Protein AF-A0A843BN98-F1 (afdb_monomer_lite)

Secondary structure (DSSP, 8-state):
--SHHHHHHHHHHHHHHHHHHHHHHHHHHHHHHHHHHHHHHHTT-GGGGGHHHHHHHHHHHHHHHHS-S-HHHHHHHHHHHHHHHHHHHHHHT--HHHHHHHHHHHHHHHHHHHHHHHHT---HHHHHHHHHHHHT--

Sequence (138 aa):
MNNENTSEKKSKAQVKLKQIGKSLGIGIIEGGITAGIGYLLLRLHVYTMFSILLIWLIFGWFSSYIINNNALEILTVMISGNVTAGLIYFFVGIEIWFLSLIIGLSILFWMISFTTKILLYPTKKTQDEVKELENNGN

Structure (mmCIF, N/CA/C/O backbone):
data_AF-A0A843BN98-F1
#
_entry.id   AF-A0A843BN98-F1
#
loop_
_atom_site.group_PDB
_atom_site.id
_atom_site.type_symbol
_atom_site.label_atom_id
_atom_site.label_alt_id
_atom_site.label_comp_id
_atom_site.label_asym_id
_atom_site.label_entity_id
_atom_site.label_seq_id
_atom_site.pdbx_PDB_ins_code
_atom_site.Cartn_x
_atom_site.Cartn_y
_atom_site.Cartn_z
_atom_site.occupancy
_atom_site.B_iso_or_equiv
_atom_site.auth_seq_id
_atom_site.auth_comp_id
_atom_site.auth_asym_id
_atom_site.auth_atom_id
_atom_site.pdbx_PDB_model_num
ATOM 1 N N . MET A 1 1 ? -5.081 -10.864 46.551 1.00 40.03 1 MET A N 1
ATOM 2 C CA . MET A 1 1 ? -6.051 -10.845 45.433 1.00 40.03 1 MET A CA 1
ATOM 3 C C . MET A 1 1 ? -5.509 -9.928 44.343 1.00 40.03 1 MET A C 1
ATOM 5 O O . MET A 1 1 ? -5.508 -8.728 44.550 1.00 40.03 1 MET A O 1
ATOM 9 N N . ASN A 1 2 ? -4.933 -10.470 43.260 1.00 47.44 2 ASN A N 1
ATOM 10 C CA . ASN A 1 2 ? -4.438 -9.674 42.116 1.00 47.44 2 ASN A CA 1
ATOM 11 C C . ASN A 1 2 ? -4.412 -10.477 40.789 1.00 47.44 2 ASN A C 1
ATOM 13 O O . ASN A 1 2 ? -3.730 -10.094 39.845 1.00 47.44 2 ASN A O 1
ATOM 17 N N . ASN A 1 3 ? -5.109 -11.621 40.730 1.00 45.34 3 ASN A N 1
ATOM 18 C CA . ASN A 1 3 ? -5.024 -12.569 39.607 1.00 45.34 3 ASN A CA 1
ATOM 19 C C . ASN A 1 3 ? -6.134 -12.405 38.555 1.00 45.34 3 ASN A C 1
ATOM 21 O O . ASN A 1 3 ? -5.997 -12.938 37.457 1.00 45.34 3 ASN A O 1
ATOM 25 N N . GLU A 1 4 ? -7.200 -11.655 38.844 1.00 42.22 4 GLU A N 1
ATOM 26 C CA . GLU A 1 4 ? -8.314 -11.464 37.900 1.00 42.22 4 GLU A CA 1
ATOM 27 C C . GLU A 1 4 ? -7.985 -10.403 36.829 1.00 42.22 4 GLU A C 1
ATOM 29 O O . GLU A 1 4 ? -8.208 -10.635 35.641 1.00 42.22 4 GLU A O 1
ATOM 34 N N . ASN A 1 5 ? -7.285 -9.320 37.193 1.00 48.12 5 ASN A N 1
ATOM 35 C CA . ASN A 1 5 ? -6.879 -8.265 36.247 1.00 48.12 5 ASN A CA 1
ATOM 36 C C . ASN A 1 5 ? -5.819 -8.708 35.216 1.00 48.12 5 ASN A C 1
ATOM 38 O O . ASN A 1 5 ? -5.717 -8.141 34.123 1.00 48.12 5 ASN A O 1
ATOM 42 N N . THR A 1 6 ? -5.007 -9.718 35.532 1.00 48.38 6 THR A N 1
ATOM 43 C CA . THR A 1 6 ? -3.914 -10.200 34.667 1.00 48.38 6 THR A CA 1
ATOM 44 C C . THR A 1 6 ? -4.426 -11.107 33.545 1.00 48.38 6 THR A C 1
ATOM 46 O O . THR A 1 6 ? -3.842 -11.137 32.459 1.00 48.38 6 THR A O 1
ATOM 49 N N . SER A 1 7 ? -5.534 -11.817 33.792 1.00 52.19 7 SER A N 1
ATOM 50 C CA . SER A 1 7 ? -6.205 -12.703 32.831 1.00 52.19 7 SER A CA 1
ATOM 51 C C . SER A 1 7 ? -6.914 -11.907 31.728 1.00 52.19 7 SER A C 1
ATOM 53 O O . SER A 1 7 ? -6.707 -12.156 30.536 1.00 52.19 7 SER A O 1
ATOM 55 N N . GLU A 1 8 ? -7.656 -10.861 32.105 1.00 55.81 8 GLU A N 1
ATOM 56 C CA . GLU A 1 8 ? -8.355 -9.995 31.150 1.00 55.81 8 GLU A CA 1
ATOM 57 C C . GLU A 1 8 ? -7.397 -9.182 30.270 1.00 55.81 8 GLU A C 1
ATOM 59 O O . GLU A 1 8 ? -7.614 -9.056 29.061 1.00 55.81 8 GLU A O 1
ATOM 64 N N . LYS A 1 9 ? -6.294 -8.667 30.837 1.00 55.56 9 LYS A N 1
ATOM 65 C CA . LYS A 1 9 ? -5.267 -7.951 30.058 1.00 55.56 9 LYS A CA 1
ATOM 66 C C . LYS A 1 9 ? -4.589 -8.854 29.024 1.00 55.56 9 LYS A C 1
ATOM 68 O O . LYS A 1 9 ? -4.367 -8.410 27.897 1.00 55.56 9 LYS A O 1
ATOM 73 N N . LYS A 1 10 ? -4.290 -10.114 29.372 1.00 54.78 10 LYS A N 1
ATOM 74 C CA . LYS A 1 10 ? -3.732 -11.103 28.430 1.00 54.78 10 LYS A CA 1
ATOM 75 C C . LYS A 1 10 ? -4.708 -11.425 27.298 1.00 54.78 10 LYS A C 1
ATOM 77 O O . LYS A 1 10 ? -4.292 -11.453 26.142 1.00 54.78 10 LYS A O 1
ATOM 82 N N . SER A 1 11 ? -5.992 -11.592 27.617 1.00 66.81 11 SER A N 1
ATOM 83 C CA . SER A 1 11 ? -7.055 -11.826 26.632 1.00 66.81 11 SER A CA 1
ATOM 84 C C . SER A 1 11 ? -7.203 -10.648 25.653 1.00 66.81 11 SER A C 1
ATOM 86 O O . SER A 1 11 ? -7.117 -10.830 24.437 1.00 66.81 11 SER A O 1
ATOM 88 N N . LYS A 1 12 ? -7.283 -9.406 26.157 1.00 65.12 12 LYS A N 1
ATOM 89 C CA . LYS A 1 12 ? -7.365 -8.194 25.315 1.00 65.12 12 LYS A CA 1
ATOM 90 C C . LYS A 1 12 ? -6.120 -7.993 24.437 1.00 65.12 12 LYS A C 1
ATOM 92 O O . LYS A 1 12 ? -6.246 -7.578 23.285 1.00 65.12 12 LYS A O 1
ATOM 97 N N . ALA A 1 13 ? -4.924 -8.306 24.942 1.00 72.12 13 ALA A N 1
ATOM 98 C CA . ALA A 1 13 ? -3.682 -8.219 24.168 1.00 72.12 13 ALA A CA 1
ATOM 99 C C . ALA A 1 13 ? -3.636 -9.236 23.014 1.00 72.12 13 ALA A C 1
ATOM 101 O O . ALA A 1 13 ? -3.251 -8.879 21.902 1.00 72.12 13 ALA A O 1
ATOM 102 N N . GLN A 1 14 ? -4.079 -10.476 23.246 1.00 74.44 14 GLN A N 1
ATOM 103 C CA . GLN A 1 14 ? -4.159 -11.506 22.205 1.00 74.44 14 GLN A CA 1
ATOM 104 C C . GLN A 1 14 ? -5.168 -11.146 21.106 1.00 74.44 14 GLN A C 1
ATOM 106 O O . GLN A 1 14 ? -4.888 -11.358 19.926 1.00 74.44 14 GLN A O 1
ATOM 111 N N . VAL A 1 15 ? -6.307 -10.545 21.468 1.00 75.75 15 VAL A N 1
ATOM 112 C CA . VAL A 1 15 ? -7.302 -10.059 20.496 1.00 75.75 15 VAL A CA 1
ATOM 113 C C . VAL A 1 15 ? -6.723 -8.943 19.621 1.00 75.75 15 VAL A C 1
ATOM 115 O O . VAL A 1 15 ? -6.838 -9.019 18.397 1.00 75.75 15 VAL A O 1
ATOM 118 N N . LYS A 1 16 ? -6.024 -7.962 20.212 1.00 75.31 16 LYS A N 1
ATOM 119 C CA . LYS A 1 16 ? -5.351 -6.886 19.459 1.00 75.31 16 LYS A CA 1
ATOM 120 C C . LYS A 1 16 ? -4.245 -7.414 18.541 1.00 75.31 16 LYS A C 1
ATOM 122 O O . LYS A 1 16 ? -4.150 -6.993 17.395 1.00 75.31 16 LYS A O 1
ATOM 127 N N . LEU A 1 17 ? -3.442 -8.373 19.004 1.00 79.75 17 LEU A N 1
ATOM 128 C CA . LEU A 1 17 ? -2.416 -9.029 18.182 1.00 79.75 17 LEU A CA 1
ATOM 129 C C . LEU A 1 17 ? -3.023 -9.774 16.990 1.00 79.75 17 LEU A C 1
ATOM 131 O O . LEU A 1 17 ? -2.516 -9.670 15.875 1.00 79.75 17 LEU A O 1
ATOM 135 N N . LYS A 1 18 ? -4.136 -10.483 17.201 1.00 79.94 18 LYS A N 1
ATOM 136 C CA . LYS A 1 18 ? -4.864 -11.169 16.127 1.00 79.94 18 LYS A CA 1
ATOM 137 C C . LYS A 1 18 ? -5.440 -10.181 15.106 1.00 79.94 18 LYS A C 1
ATOM 139 O O . LYS A 1 18 ? -5.401 -10.462 13.911 1.00 79.94 18 LYS A O 1
ATOM 144 N N . GLN A 1 19 ? -5.944 -9.033 15.563 1.00 78.62 19 GLN A N 1
ATOM 145 C CA . GLN A 1 19 ? -6.411 -7.945 14.696 1.00 78.62 19 GLN A CA 1
ATOM 146 C C . GLN A 1 19 ? -5.270 -7.367 13.855 1.00 78.62 19 GLN A C 1
ATOM 148 O O . GLN A 1 19 ? -5.376 -7.352 12.633 1.00 78.62 19 GLN A O 1
ATOM 153 N N . ILE A 1 20 ? -4.147 -7.001 14.483 1.00 81.31 20 ILE A N 1
ATOM 154 C CA . ILE A 1 20 ? -2.957 -6.491 13.783 1.00 81.31 20 ILE A CA 1
ATOM 155 C C . ILE A 1 20 ? -2.450 -7.512 12.763 1.00 81.31 20 ILE A C 1
ATOM 157 O O . ILE A 1 20 ? -2.186 -7.145 11.624 1.00 81.31 20 ILE A O 1
ATOM 161 N N . GLY A 1 21 ? -2.361 -8.793 13.134 1.00 83.19 21 GLY A N 1
ATOM 162 C CA . GLY A 1 21 ? -1.929 -9.854 12.224 1.00 83.19 21 GLY A CA 1
ATOM 163 C C . GLY A 1 21 ? -2.848 -10.008 11.008 1.00 83.19 21 GLY A C 1
ATOM 164 O O . GLY A 1 21 ? -2.365 -10.165 9.888 1.00 83.19 21 GLY A O 1
ATOM 165 N N . LYS A 1 22 ? -4.169 -9.898 11.201 1.00 84.19 22 LYS A N 1
ATOM 166 C CA . LYS A 1 22 ? -5.138 -9.909 10.096 1.00 84.19 22 LYS A CA 1
ATOM 167 C C . LYS A 1 22 ? -4.941 -8.701 9.175 1.00 84.19 22 LYS A C 1
ATOM 169 O O . LYS A 1 22 ? -4.872 -8.879 7.963 1.00 84.19 22 LYS A O 1
ATOM 174 N N . SER A 1 23 ? -4.828 -7.499 9.737 1.00 83.69 23 SER A N 1
ATOM 175 C CA . SER A 1 23 ? -4.617 -6.263 8.975 1.00 83.69 23 SER A CA 1
ATOM 176 C C . SER A 1 23 ? -3.294 -6.293 8.210 1.00 83.69 23 SER A C 1
ATOM 178 O O . SER A 1 23 ? -3.261 -6.000 7.019 1.00 83.69 23 SER A O 1
ATOM 180 N N . LEU A 1 24 ? -2.219 -6.749 8.850 1.00 87.25 24 LEU A N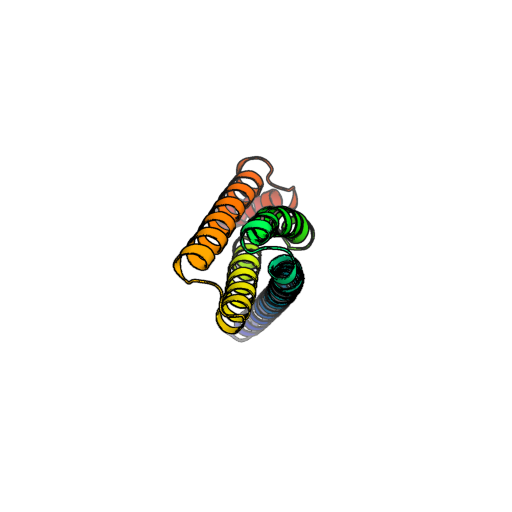 1
ATOM 181 C CA . LEU A 1 24 ? -0.923 -6.945 8.208 1.00 87.25 24 LEU A CA 1
ATOM 182 C C . LEU A 1 24 ? -1.029 -7.897 7.009 1.00 87.25 24 LEU A C 1
ATOM 184 O O . LEU A 1 24 ? -0.517 -7.592 5.938 1.00 87.25 24 LEU A O 1
ATOM 188 N N . GLY A 1 25 ? -1.732 -9.022 7.168 1.00 86.00 25 GLY A N 1
ATOM 189 C CA . GLY A 1 25 ? -1.966 -9.969 6.078 1.00 86.00 25 GLY A CA 1
ATOM 190 C C . GLY A 1 25 ? -2.728 -9.351 4.903 1.00 86.00 25 GLY A C 1
ATOM 191 O O . GLY A 1 25 ? -2.344 -9.560 3.755 1.00 86.00 25 GLY A O 1
ATOM 192 N N . ILE A 1 26 ? -3.762 -8.548 5.180 1.00 85.69 26 ILE A N 1
ATOM 193 C CA . ILE A 1 26 ? -4.509 -7.815 4.145 1.00 85.69 26 ILE A CA 1
ATOM 194 C C . ILE A 1 26 ? -3.574 -6.869 3.388 1.00 85.69 26 ILE A C 1
ATOM 196 O O . ILE A 1 26 ? -3.544 -6.915 2.162 1.00 85.69 26 ILE A O 1
ATOM 200 N N . GLY A 1 27 ? -2.775 -6.073 4.103 1.00 85.31 27 GLY A N 1
ATOM 201 C CA . GLY A 1 27 ? -1.859 -5.125 3.472 1.00 85.31 27 GLY A CA 1
ATOM 202 C C . GLY A 1 27 ? -0.777 -5.811 2.641 1.00 85.31 27 GLY A C 1
ATOM 203 O O . GLY A 1 27 ? -0.518 -5.385 1.523 1.00 85.31 27 GLY A O 1
ATOM 204 N N . ILE A 1 28 ? -0.204 -6.924 3.109 1.00 88.75 28 ILE A N 1
ATOM 205 C CA . ILE A 1 28 ? 0.763 -7.709 2.321 1.00 88.75 28 ILE A CA 1
ATOM 206 C C . ILE A 1 28 ? 0.126 -8.235 1.026 1.00 88.75 28 ILE A C 1
ATOM 208 O O . ILE A 1 28 ? 0.731 -8.125 -0.039 1.00 88.75 28 ILE A O 1
ATOM 212 N N . ILE A 1 29 ? -1.092 -8.785 1.092 1.00 89.69 29 ILE A N 1
ATOM 213 C CA . ILE A 1 29 ? -1.803 -9.288 -0.095 1.00 89.69 29 ILE A CA 1
ATOM 214 C C . ILE A 1 29 ? -2.107 -8.140 -1.064 1.00 89.69 29 ILE A C 1
ATOM 216 O O . ILE A 1 29 ? -1.853 -8.263 -2.260 1.00 89.69 29 ILE A O 1
ATOM 220 N N . GLU A 1 30 ? -2.602 -7.014 -0.554 1.00 84.94 30 GLU A N 1
ATOM 221 C CA . GLU A 1 30 ? -2.908 -5.812 -1.332 1.00 84.94 30 GLU A CA 1
ATOM 222 C C . GLU A 1 30 ? -1.662 -5.257 -2.032 1.00 84.94 30 GLU A C 1
ATOM 224 O O . GLU A 1 30 ? -1.666 -5.032 -3.245 1.00 84.94 30 GLU A O 1
ATOM 229 N N . GLY A 1 31 ? -0.566 -5.109 -1.286 1.00 85.19 31 GLY A N 1
ATOM 230 C CA . GLY A 1 31 ? 0.719 -4.662 -1.812 1.00 85.19 31 GLY A CA 1
ATOM 231 C C . GLY A 1 31 ? 1.290 -5.632 -2.845 1.00 85.19 31 GLY A C 1
ATOM 232 O O . GLY A 1 31 ? 1.790 -5.197 -3.880 1.00 85.19 31 GLY A O 1
ATOM 233 N N . GLY A 1 32 ? 1.159 -6.941 -2.612 1.00 87.56 32 GLY A N 1
ATOM 234 C CA . GLY A 1 32 ? 1.592 -7.985 -3.539 1.00 87.56 32 GLY A CA 1
ATOM 235 C C . GLY A 1 32 ? 0.806 -7.994 -4.852 1.00 87.56 32 GLY A C 1
ATOM 236 O O . GLY A 1 32 ? 1.411 -8.022 -5.922 1.00 87.56 32 GLY A O 1
ATOM 237 N N . ILE A 1 33 ? -0.530 -7.913 -4.795 1.00 88.62 33 ILE A N 1
ATOM 238 C CA . ILE A 1 33 ? -1.386 -7.831 -5.992 1.00 88.62 33 ILE A CA 1
ATOM 239 C C . ILE A 1 33 ? -1.072 -6.558 -6.771 1.00 88.62 33 ILE A C 1
ATOM 241 O O . ILE A 1 33 ? -0.866 -6.606 -7.983 1.00 88.62 33 ILE A O 1
ATOM 245 N N . THR A 1 34 ? -0.987 -5.428 -6.071 1.00 86.69 34 THR A N 1
ATOM 246 C CA . THR A 1 34 ? -0.689 -4.134 -6.684 1.00 86.69 34 THR A CA 1
ATOM 247 C C . THR A 1 34 ? 0.659 -4.169 -7.392 1.00 86.69 34 THR A C 1
ATOM 249 O O . THR A 1 34 ? 0.751 -3.765 -8.549 1.00 86.69 34 THR A O 1
ATOM 252 N N . ALA A 1 35 ? 1.681 -4.731 -6.745 1.00 85.56 35 ALA A N 1
ATOM 253 C CA . ALA A 1 35 ? 2.998 -4.891 -7.339 1.00 85.56 35 ALA A CA 1
ATOM 254 C C . ALA A 1 35 ? 3.022 -5.856 -8.524 1.00 85.56 35 ALA A C 1
ATOM 256 O O . ALA A 1 35 ? 3.696 -5.584 -9.515 1.00 85.56 35 ALA A O 1
ATOM 257 N N . GLY A 1 36 ? 2.262 -6.951 -8.456 1.00 86.50 36 GLY A N 1
ATOM 258 C CA . GLY A 1 36 ? 2.096 -7.883 -9.568 1.00 86.50 36 GLY A CA 1
ATOM 259 C C . GLY A 1 36 ? 1.461 -7.218 -10.789 1.00 86.50 36 GLY A C 1
ATOM 260 O O . GLY A 1 36 ? 1.961 -7.372 -11.903 1.00 86.50 36 GLY A O 1
ATOM 261 N N . ILE A 1 37 ? 0.410 -6.417 -10.588 1.00 86.69 37 ILE A N 1
ATOM 262 C CA . ILE A 1 37 ? -0.200 -5.642 -11.675 1.00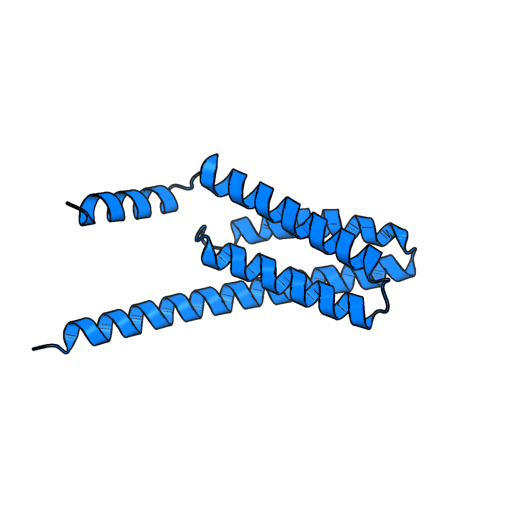 86.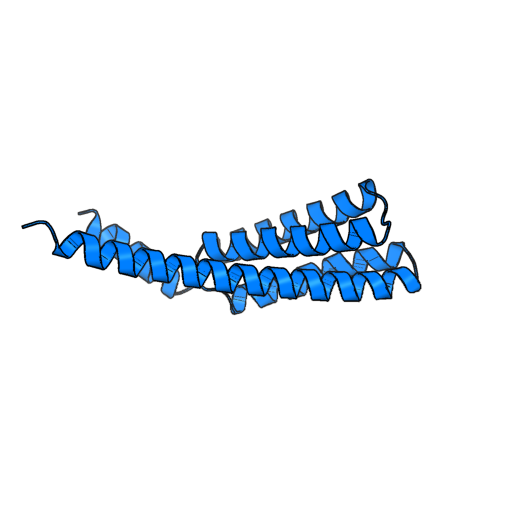69 37 ILE A CA 1
ATOM 263 C C . ILE A 1 37 ? 0.794 -4.608 -12.201 1.00 86.69 37 ILE A C 1
ATOM 265 O O . ILE A 1 37 ? 0.985 -4.508 -13.409 1.00 86.69 37 ILE A O 1
ATOM 269 N N . GLY A 1 38 ? 1.485 -3.892 -11.314 1.00 84.62 38 GLY A N 1
ATOM 270 C CA . GLY A 1 38 ? 2.531 -2.957 -11.702 1.00 84.62 38 GLY A CA 1
ATOM 271 C C . GLY A 1 38 ? 3.611 -3.603 -12.567 1.00 84.62 38 GLY A C 1
ATOM 272 O O . GLY A 1 38 ? 3.929 -3.113 -13.644 1.00 84.62 38 GLY A O 1
ATOM 273 N N . TYR A 1 39 ? 4.113 -4.768 -12.170 1.00 83.94 39 TYR A N 1
ATOM 274 C CA . TYR A 1 39 ? 5.078 -5.520 -12.967 1.00 83.94 39 TYR A CA 1
ATOM 275 C C . TYR A 1 39 ? 4.567 -5.829 -14.387 1.00 83.94 39 TYR A C 1
ATOM 277 O O . TYR A 1 39 ? 5.319 -5.707 -15.355 1.00 83.94 39 TYR A O 1
ATOM 285 N N . LEU A 1 40 ? 3.287 -6.188 -14.538 1.00 86.50 40 LEU A N 1
ATOM 286 C CA . LEU A 1 40 ? 2.676 -6.408 -15.853 1.00 86.50 40 LEU A CA 1
ATOM 287 C C . LEU A 1 40 ? 2.576 -5.111 -16.668 1.00 86.50 40 LEU A C 1
ATOM 289 O O . LEU A 1 40 ? 2.864 -5.124 -17.863 1.00 86.50 40 LEU A O 1
ATOM 293 N N . LEU A 1 41 ? 2.213 -3.993 -16.035 1.00 84.12 41 LEU A N 1
ATOM 294 C CA . LEU A 1 41 ? 2.111 -2.687 -16.695 1.00 84.12 41 LEU A CA 1
ATOM 295 C C . LEU A 1 41 ? 3.479 -2.174 -17.161 1.00 84.12 41 LEU A C 1
ATOM 297 O O . LEU A 1 41 ? 3.576 -1.610 -18.250 1.00 84.12 41 LEU A O 1
ATOM 301 N N . LEU A 1 42 ? 4.544 -2.444 -16.400 1.00 80.62 42 LEU A N 1
ATOM 302 C CA . LEU A 1 42 ? 5.915 -2.098 -16.776 1.00 80.62 42 LEU A CA 1
ATOM 303 C C . LEU A 1 42 ? 6.343 -2.761 -18.095 1.00 80.62 42 LEU A C 1
ATOM 305 O O . LEU A 1 42 ? 7.099 -2.164 -18.858 1.00 80.62 42 LEU A O 1
ATOM 309 N N . ARG A 1 43 ? 5.832 -3.966 -18.397 1.00 83.25 43 ARG A N 1
ATOM 310 C CA . ARG A 1 43 ? 6.089 -4.645 -19.681 1.00 83.25 43 ARG A CA 1
ATOM 311 C C . ARG A 1 43 ? 5.440 -3.948 -20.879 1.00 83.25 43 ARG A C 1
ATOM 313 O O . ARG A 1 43 ? 5.867 -4.197 -22.001 1.00 83.25 43 ARG A O 1
ATOM 320 N N . LEU A 1 44 ? 4.417 -3.122 -20.658 1.00 83.31 44 LEU A N 1
ATOM 321 C CA . LEU A 1 44 ? 3.782 -2.325 -21.707 1.00 83.31 44 LEU A CA 1
ATOM 322 C C . LEU A 1 44 ? 4.527 -1.003 -21.893 1.00 83.31 44 LEU A C 1
ATOM 324 O O . LEU A 1 44 ? 4.985 -0.700 -22.991 1.00 83.31 44 LEU A O 1
ATOM 328 N N . HIS A 1 45 ? 4.637 -0.216 -20.819 1.00 80.81 45 HIS A N 1
ATOM 329 C CA . HIS A 1 45 ? 5.365 1.048 -20.813 1.00 80.81 45 HIS A CA 1
ATOM 330 C C . HIS A 1 45 ? 5.627 1.523 -19.376 1.00 80.81 45 HIS A C 1
ATOM 332 O O . HIS A 1 45 ? 4.778 1.385 -18.496 1.00 80.81 45 HIS A O 1
ATOM 338 N N . VAL A 1 46 ? 6.759 2.196 -19.141 1.00 71.56 46 VAL A N 1
ATOM 339 C CA . VAL A 1 46 ? 7.109 2.762 -17.819 1.00 71.56 46 VAL A CA 1
ATOM 340 C C . VAL A 1 46 ? 6.032 3.710 -17.271 1.00 71.56 46 VAL A C 1
ATOM 342 O O . VAL A 1 46 ? 5.680 3.625 -16.100 1.00 71.56 46 VAL A O 1
ATOM 345 N N . TYR A 1 47 ? 5.438 4.569 -18.104 1.00 73.19 47 TYR A N 1
ATOM 346 C CA . TYR A 1 47 ? 4.395 5.507 -17.674 1.00 73.19 47 TYR A CA 1
ATOM 347 C C . TYR A 1 47 ? 3.062 4.839 -17.321 1.00 73.19 47 TYR A C 1
ATOM 349 O O . TYR A 1 47 ? 2.277 5.417 -16.572 1.00 73.19 47 TYR A O 1
ATOM 357 N N . THR A 1 48 ? 2.813 3.610 -17.783 1.00 78.50 48 THR A N 1
ATOM 358 C CA . THR A 1 48 ? 1.616 2.844 -17.406 1.00 78.50 48 THR A CA 1
ATOM 359 C C . THR A 1 48 ? 1.614 2.515 -15.909 1.00 78.50 48 THR A C 1
ATOM 361 O O . THR A 1 48 ? 0.564 2.289 -15.316 1.00 78.50 48 THR A O 1
ATOM 364 N N . MET A 1 49 ? 2.768 2.603 -15.245 1.00 73.44 49 MET A N 1
ATOM 365 C CA . MET A 1 49 ? 2.873 2.493 -13.793 1.00 73.44 49 MET A CA 1
ATOM 366 C C . MET A 1 49 ? 2.103 3.578 -13.035 1.00 73.44 49 MET A C 1
ATOM 368 O O . MET A 1 49 ? 1.720 3.346 -11.896 1.00 73.44 49 MET A O 1
ATOM 372 N N . PHE A 1 50 ? 1.776 4.726 -13.636 1.00 77.31 50 PHE A N 1
ATOM 373 C CA . PHE A 1 50 ? 0.866 5.679 -12.988 1.00 77.31 50 PHE A CA 1
ATOM 374 C C . PHE A 1 50 ? -0.527 5.090 -12.736 1.00 77.31 50 PHE A C 1
ATOM 376 O O . PHE A 1 50 ? -1.184 5.466 -11.767 1.00 77.31 50 PHE A O 1
ATOM 383 N N . SER A 1 51 ? -0.965 4.113 -13.537 1.00 79.88 51 SER A N 1
ATOM 384 C CA . SER A 1 51 ? -2.221 3.395 -13.303 1.00 79.88 51 SER A CA 1
ATOM 385 C C . SER A 1 51 ? -2.207 2.588 -11.998 1.00 79.88 51 SER A C 1
ATOM 387 O O . SER A 1 51 ? -3.275 2.296 -11.461 1.00 79.88 51 SER A O 1
ATOM 389 N N . ILE A 1 52 ? -1.027 2.302 -11.426 1.00 77.75 52 ILE A N 1
ATOM 390 C CA . ILE A 1 52 ? -0.903 1.725 -10.079 1.00 77.75 52 ILE A CA 1
ATOM 391 C C . ILE A 1 52 ? -1.526 2.640 -9.029 1.00 77.75 52 ILE A C 1
ATOM 393 O O . ILE A 1 52 ? -2.102 2.129 -8.080 1.00 77.75 52 ILE A O 1
ATOM 397 N N . LEU A 1 53 ? -1.460 3.968 -9.183 1.00 76.44 53 LEU A N 1
ATOM 398 C CA . LEU A 1 53 ? -2.090 4.888 -8.230 1.00 76.44 53 LEU A CA 1
ATOM 399 C C . LEU A 1 53 ? -3.606 4.695 -8.183 1.00 76.44 53 LEU A C 1
ATOM 401 O O . LEU A 1 53 ? -4.194 4.712 -7.106 1.00 76.44 53 LEU A O 1
ATOM 405 N N . LEU A 1 54 ? -4.233 4.459 -9.338 1.00 80.06 54 LEU A N 1
ATOM 406 C CA . LEU A 1 54 ? -5.665 4.180 -9.411 1.00 80.06 54 LEU A CA 1
ATOM 407 C C . LEU A 1 54 ? -6.000 2.830 -8.767 1.00 80.06 54 LEU A C 1
ATOM 409 O O . LEU A 1 54 ? -6.983 2.715 -8.043 1.00 80.06 54 LEU A O 1
ATOM 413 N N . ILE A 1 55 ? -5.157 1.822 -8.988 1.00 80.25 55 ILE A N 1
ATOM 414 C CA . ILE A 1 55 ? -5.287 0.507 -8.352 1.00 80.25 55 ILE A CA 1
ATOM 415 C C . ILE A 1 55 ? -5.154 0.638 -6.828 1.00 80.25 55 ILE A C 1
ATOM 417 O O . ILE A 1 55 ? -6.003 0.131 -6.101 1.00 80.25 55 ILE A O 1
ATOM 421 N N . TRP A 1 56 ? -4.164 1.392 -6.347 1.00 78.00 56 TRP A N 1
ATOM 422 C CA . TRP A 1 56 ? -3.969 1.706 -4.929 1.00 78.00 56 TRP A CA 1
ATOM 423 C C . TRP A 1 56 ? -5.157 2.451 -4.322 1.00 78.00 56 TRP A C 1
ATOM 425 O O . TRP A 1 56 ? -5.549 2.167 -3.195 1.00 78.00 56 TRP A O 1
ATOM 435 N N . LEU A 1 57 ? -5.754 3.384 -5.063 1.00 75.25 57 LEU A N 1
ATOM 436 C CA . LEU A 1 57 ? -6.967 4.088 -4.647 1.00 75.25 57 LEU A CA 1
ATOM 437 C C . LEU A 1 57 ? -8.149 3.126 -4.485 1.00 75.25 57 LEU A C 1
ATOM 439 O O . LEU A 1 57 ? -8.849 3.177 -3.475 1.00 75.25 57 LEU A O 1
ATOM 443 N N . ILE A 1 58 ? -8.357 2.231 -5.455 1.00 77.62 58 ILE A N 1
ATOM 444 C CA . ILE A 1 58 ? -9.434 1.234 -5.417 1.00 77.62 58 ILE A CA 1
ATOM 445 C C . ILE A 1 58 ? -9.225 0.270 -4.250 1.00 77.62 58 ILE A C 1
ATOM 447 O O . ILE A 1 58 ? -10.152 0.035 -3.474 1.00 77.62 58 ILE A O 1
ATOM 451 N N . PHE A 1 59 ? -8.014 -0.263 -4.096 1.00 75.94 59 PHE A N 1
ATOM 452 C CA . PHE A 1 59 ? -7.706 -1.190 -3.017 1.00 75.94 59 PHE A CA 1
ATOM 453 C C . PHE A 1 59 ? -7.731 -0.520 -1.643 1.00 75.94 59 PHE A C 1
ATOM 455 O O . PHE A 1 59 ? -8.311 -1.089 -0.724 1.00 75.94 59 PHE A O 1
ATOM 462 N N . GLY A 1 60 ? -7.240 0.713 -1.516 1.00 70.12 60 GLY A N 1
ATOM 463 C CA . GLY A 1 60 ? -7.310 1.476 -0.273 1.00 70.12 60 GLY A CA 1
ATOM 464 C C . GLY A 1 60 ? -8.728 1.820 0.152 1.00 70.12 60 GLY A C 1
ATOM 465 O O . GLY A 1 60 ? -9.070 1.799 1.336 1.00 70.12 60 GLY A O 1
ATOM 466 N N . TRP A 1 61 ? -9.604 2.073 -0.818 1.00 72.50 61 TRP A N 1
ATOM 467 C CA . TRP A 1 61 ? -11.022 2.222 -0.541 1.00 72.50 61 TRP A CA 1
ATOM 468 C C . TRP A 1 61 ? -11.659 0.882 -0.145 1.00 72.50 61 TRP A C 1
ATOM 470 O O . TRP A 1 61 ? -12.384 0.817 0.853 1.00 72.50 61 TRP A O 1
ATOM 480 N N . PHE A 1 62 ? -11.357 -0.200 -0.867 1.00 73.94 62 PHE A N 1
ATOM 481 C CA . PHE A 1 62 ? -11.911 -1.530 -0.610 1.00 73.94 62 PHE A CA 1
ATOM 482 C C . PHE A 1 62 ? -11.475 -2.111 0.741 1.00 73.94 62 PHE A C 1
ATOM 484 O O . PHE A 1 62 ? -12.309 -2.601 1.505 1.00 73.94 62 PHE A O 1
ATOM 491 N N . SER A 1 63 ? -10.192 -2.001 1.082 1.00 69.19 63 SER A N 1
ATOM 492 C CA . SER A 1 63 ? -9.634 -2.453 2.356 1.00 69.19 63 SER A CA 1
ATOM 493 C C . SER A 1 63 ? -10.299 -1.730 3.523 1.00 69.19 63 SER A C 1
ATOM 495 O O . SER A 1 63 ? -10.628 -2.362 4.528 1.00 69.19 63 SER A O 1
ATOM 497 N N . SER A 1 64 ? -10.662 -0.455 3.347 1.00 67.44 64 SER A N 1
ATOM 498 C CA . SER A 1 64 ? -11.432 0.280 4.346 1.00 67.44 64 SER A CA 1
ATOM 499 C C . SER A 1 64 ? -12.761 -0.418 4.702 1.00 67.44 64 SER A C 1
ATOM 501 O O . SER A 1 64 ? -13.172 -0.356 5.857 1.00 67.44 64 SER A O 1
ATOM 503 N N . TYR A 1 65 ? -13.442 -1.100 3.773 1.00 69.44 65 TYR A N 1
ATOM 504 C CA . TYR A 1 65 ? -14.690 -1.827 4.066 1.00 69.44 65 TYR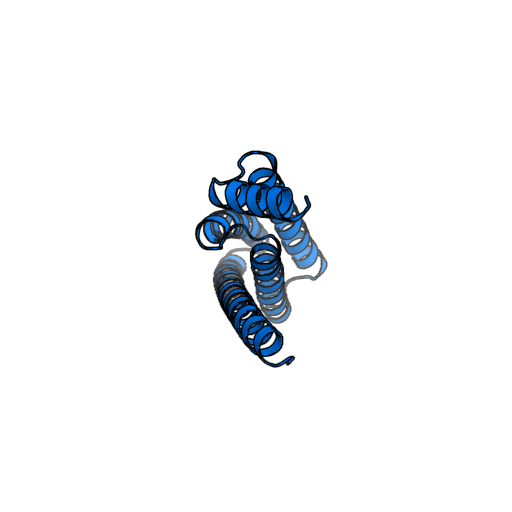 A CA 1
ATOM 505 C C . TYR A 1 65 ? -14.468 -3.166 4.784 1.00 69.44 65 TYR A C 1
ATOM 507 O O . TYR A 1 65 ? -15.380 -3.660 5.445 1.00 69.44 65 TYR A O 1
ATOM 515 N N . ILE A 1 66 ? -13.278 -3.759 4.658 1.00 69.25 66 ILE A N 1
ATOM 516 C CA . ILE A 1 66 ? -12.937 -5.069 5.237 1.00 69.25 66 ILE A CA 1
ATOM 517 C C . ILE A 1 66 ? -12.414 -4.939 6.675 1.00 69.25 66 ILE A C 1
ATOM 519 O O . ILE A 1 66 ? -12.576 -5.852 7.493 1.00 69.25 66 ILE A O 1
ATOM 523 N N . ILE A 1 67 ? -11.751 -3.825 6.975 1.00 68.75 67 ILE A N 1
ATOM 524 C CA . ILE A 1 67 ? -11.068 -3.576 8.243 1.00 68.75 67 ILE A CA 1
ATOM 525 C C . ILE A 1 67 ? -12.053 -2.930 9.232 1.00 68.75 67 ILE A C 1
ATOM 527 O O . ILE A 1 67 ? -12.905 -2.131 8.839 1.00 68.75 67 ILE A O 1
ATOM 531 N N . ASN A 1 68 ? -11.964 -3.259 10.528 1.00 62.59 68 ASN A N 1
ATOM 532 C CA . ASN A 1 68 ? -12.726 -2.496 11.521 1.00 62.59 68 ASN A CA 1
ATOM 533 C C . ASN A 1 68 ? -12.153 -1.072 11.542 1.00 62.59 68 ASN A C 1
ATOM 535 O O . ASN A 1 68 ? -10.942 -0.916 11.478 1.00 62.59 68 ASN A O 1
ATOM 539 N N . ASN A 1 69 ? -12.978 -0.027 11.656 1.00 66.12 69 ASN A N 1
ATOM 540 C CA . ASN A 1 69 ? -12.540 1.380 11.545 1.00 66.12 69 ASN A CA 1
ATOM 541 C C . ASN A 1 69 ? -11.607 1.879 12.677 1.00 66.12 69 ASN A C 1
ATOM 543 O O . ASN A 1 69 ? -11.538 3.071 12.959 1.00 66.12 69 ASN A O 1
ATOM 547 N N . ASN A 1 70 ? -10.884 0.974 13.332 1.00 72.06 70 ASN A N 1
ATOM 548 C CA . ASN A 1 70 ? -9.794 1.268 14.230 1.00 72.06 70 ASN A CA 1
ATOM 549 C C . ASN A 1 70 ? -8.608 1.842 13.438 1.00 72.06 70 ASN A C 1
ATOM 551 O O . ASN A 1 70 ? -8.078 1.207 12.521 1.00 72.06 70 ASN A O 1
ATOM 555 N N . ALA A 1 71 ? -8.164 3.033 13.843 1.00 73.19 71 ALA A N 1
ATOM 556 C CA . ALA A 1 71 ? -7.041 3.751 13.248 1.00 73.19 71 ALA A CA 1
ATOM 557 C C . ALA A 1 71 ? -5.787 2.880 13.092 1.00 73.19 71 ALA A C 1
ATOM 559 O O . ALA A 1 71 ? -5.107 2.938 12.069 1.00 73.19 71 ALA A O 1
ATOM 560 N N . LEU A 1 72 ? -5.509 2.035 14.087 1.00 75.88 72 LEU A N 1
ATOM 561 C CA . LEU A 1 72 ? -4.306 1.210 14.118 1.00 75.88 72 LEU A CA 1
ATOM 562 C C . LEU A 1 72 ? -4.349 0.075 13.084 1.00 75.88 72 LEU A C 1
ATOM 564 O O . LEU A 1 72 ? -3.327 -0.240 12.477 1.00 75.88 72 LEU A O 1
ATOM 568 N N . GLU A 1 73 ? -5.525 -0.508 12.833 1.00 74.94 73 GLU A N 1
ATOM 569 C CA . GLU A 1 73 ? -5.686 -1.533 11.798 1.00 74.94 73 GLU A CA 1
ATOM 570 C C . GLU A 1 73 ? -5.497 -0.926 10.400 1.00 74.94 73 GLU A C 1
ATOM 572 O O . GLU A 1 73 ? -4.762 -1.484 9.587 1.00 74.94 73 GLU A O 1
ATOM 577 N N . ILE A 1 74 ? -6.097 0.241 10.148 1.00 76.31 74 ILE A N 1
ATOM 578 C CA . ILE A 1 74 ? -5.990 0.950 8.865 1.00 76.31 74 ILE A CA 1
ATOM 579 C C . ILE A 1 74 ? -4.538 1.357 8.597 1.00 76.31 74 ILE A C 1
ATOM 581 O O . ILE A 1 74 ? -4.011 1.091 7.518 1.00 76.31 74 ILE A O 1
ATOM 585 N N . LEU A 1 75 ? -3.857 1.921 9.598 1.00 80.38 75 LEU A N 1
ATOM 586 C CA . LEU A 1 75 ? -2.446 2.292 9.491 1.00 80.38 75 LEU A CA 1
ATOM 587 C C . LEU A 1 75 ? -1.557 1.071 9.204 1.00 80.38 75 LEU A C 1
ATOM 589 O O . LEU A 1 75 ? -0.635 1.150 8.393 1.00 80.38 75 LEU A O 1
ATOM 593 N N . THR A 1 76 ? -1.858 -0.071 9.830 1.00 84.94 76 THR A N 1
ATOM 594 C CA . THR A 1 76 ? -1.126 -1.326 9.602 1.00 84.94 76 THR A CA 1
ATOM 595 C C . THR A 1 76 ? -1.264 -1.791 8.154 1.00 84.94 76 THR A C 1
ATOM 597 O O . THR A 1 76 ? -0.261 -2.160 7.543 1.00 84.94 76 THR A O 1
ATOM 600 N N . VAL A 1 77 ? -2.469 -1.741 7.575 1.00 83.44 77 VAL A N 1
ATOM 601 C CA . VAL A 1 77 ? -2.696 -2.112 6.164 1.00 83.44 77 VAL A CA 1
ATOM 602 C C . VAL A 1 77 ? -1.982 -1.145 5.229 1.00 83.44 77 VAL A C 1
ATOM 604 O O . VAL A 1 77 ? -1.240 -1.584 4.353 1.00 83.44 77 VAL A O 1
ATOM 607 N N . MET A 1 78 ? -2.122 0.160 5.478 1.00 82.94 78 MET A N 1
ATOM 608 C CA . MET A 1 78 ? -1.484 1.208 4.682 1.00 82.94 78 MET A CA 1
ATOM 609 C C . MET A 1 78 ? 0.030 1.006 4.604 1.00 82.94 78 MET A C 1
ATOM 611 O O . MET A 1 78 ? 0.601 0.953 3.515 1.00 82.94 78 MET A O 1
ATOM 615 N N . ILE A 1 79 ? 0.692 0.882 5.758 1.00 85.19 79 ILE A N 1
ATOM 616 C CA . ILE A 1 79 ? 2.151 0.762 5.821 1.00 85.19 79 ILE A CA 1
ATOM 617 C C . ILE A 1 79 ? 2.593 -0.555 5.191 1.00 85.19 79 ILE A C 1
ATOM 619 O O . ILE A 1 79 ? 3.481 -0.558 4.343 1.00 85.19 79 ILE A O 1
ATOM 623 N N . SER A 1 80 ? 1.971 -1.674 5.568 1.00 86.62 80 SER A N 1
ATOM 624 C CA . SER A 1 80 ? 2.402 -2.988 5.084 1.00 86.62 80 SER A CA 1
ATOM 625 C C . SER A 1 80 ? 2.192 -3.173 3.584 1.00 86.62 80 SER A C 1
ATOM 627 O O . SER A 1 80 ? 3.077 -3.720 2.925 1.00 86.62 80 SER A O 1
ATOM 629 N N . GLY A 1 81 ? 1.102 -2.652 3.017 1.00 84.88 81 GLY A N 1
ATOM 630 C CA . GLY A 1 81 ? 0.891 -2.668 1.572 1.00 84.88 81 GLY A CA 1
ATOM 631 C C . GLY A 1 81 ? 1.888 -1.795 0.821 1.00 84.88 81 GLY A C 1
ATOM 632 O O . GLY A 1 81 ? 2.481 -2.257 -0.154 1.00 84.88 81 GLY A O 1
ATOM 633 N N . ASN A 1 82 ? 2.150 -0.571 1.296 1.00 85.88 82 ASN A N 1
ATOM 634 C CA . ASN A 1 82 ? 3.110 0.328 0.645 1.00 85.88 82 ASN A CA 1
ATOM 635 C C . ASN A 1 82 ? 4.546 -0.203 0.741 1.00 85.88 82 ASN A C 1
ATOM 637 O O . ASN A 1 82 ? 5.275 -0.155 -0.247 1.00 85.88 82 ASN A O 1
ATOM 641 N N . VAL A 1 83 ? 4.939 -0.774 1.885 1.00 88.44 83 VAL A N 1
ATOM 642 C CA . VAL A 1 83 ? 6.251 -1.421 2.055 1.00 88.44 83 VAL A CA 1
ATOM 643 C C . VAL A 1 83 ? 6.382 -2.637 1.142 1.00 88.44 83 VAL A C 1
ATOM 645 O O . VAL A 1 83 ? 7.385 -2.761 0.444 1.00 88.44 83 VAL A O 1
ATOM 648 N N . THR A 1 84 ? 5.372 -3.512 1.094 1.00 88.38 84 THR A N 1
ATOM 649 C CA . THR A 1 84 ? 5.399 -4.709 0.235 1.00 88.38 84 THR A CA 1
ATOM 650 C C . THR A 1 84 ? 5.521 -4.323 -1.237 1.00 88.38 84 THR A C 1
ATOM 652 O O . THR A 1 84 ? 6.401 -4.824 -1.936 1.00 88.38 84 THR A O 1
ATOM 655 N N . ALA A 1 85 ? 4.690 -3.385 -1.701 1.00 84.44 85 ALA A N 1
ATOM 656 C CA . ALA A 1 85 ? 4.739 -2.915 -3.079 1.00 84.44 85 ALA A CA 1
ATOM 657 C C . ALA A 1 85 ? 6.066 -2.211 -3.397 1.00 84.44 85 ALA A C 1
ATOM 659 O O . ALA A 1 85 ? 6.674 -2.480 -4.431 1.00 84.44 85 ALA A O 1
ATOM 660 N N . GLY A 1 86 ? 6.548 -1.366 -2.483 1.00 84.62 86 GLY A N 1
ATOM 661 C CA . GLY A 1 86 ? 7.821 -0.666 -2.616 1.00 84.62 86 GLY A CA 1
ATOM 662 C C . GLY A 1 86 ? 9.013 -1.610 -2.733 1.00 84.62 86 GLY A C 1
ATOM 663 O O . GLY A 1 86 ? 9.845 -1.428 -3.618 1.00 84.62 86 GLY A O 1
ATOM 664 N N . LEU A 1 87 ? 9.066 -2.655 -1.901 1.00 87.56 87 LEU A N 1
ATOM 665 C CA . LEU A 1 87 ? 10.110 -3.678 -1.969 1.00 87.56 87 LEU A CA 1
ATOM 666 C C . LEU A 1 87 ? 10.087 -4.412 -3.310 1.00 87.56 87 LEU A C 1
ATOM 668 O O . LEU A 1 87 ? 11.128 -4.551 -3.946 1.00 87.56 87 LEU A O 1
ATOM 672 N N . ILE A 1 88 ? 8.912 -4.847 -3.770 1.00 85.31 88 ILE A N 1
ATOM 673 C CA . ILE A 1 88 ? 8.797 -5.561 -5.048 1.00 85.31 88 ILE A CA 1
ATOM 674 C C . ILE A 1 88 ? 9.232 -4.656 -6.207 1.00 85.31 88 ILE A C 1
ATOM 676 O O . ILE A 1 88 ? 10.036 -5.068 -7.038 1.00 85.31 88 ILE A O 1
ATOM 680 N N . TYR A 1 89 ? 8.770 -3.408 -6.244 1.00 84.88 89 TYR A N 1
ATOM 681 C CA . TYR A 1 89 ? 9.158 -2.445 -7.275 1.00 84.88 89 TYR A CA 1
ATOM 682 C C . TYR A 1 89 ? 10.646 -2.097 -7.268 1.00 84.88 89 TYR A C 1
ATOM 684 O O . TYR A 1 89 ? 11.239 -1.943 -8.337 1.00 84.88 89 TYR A O 1
ATOM 692 N N . PHE A 1 90 ? 11.257 -2.026 -6.086 1.00 84.38 90 PHE A N 1
ATOM 693 C CA . PHE A 1 90 ? 12.699 -1.859 -5.952 1.00 84.38 90 PHE A CA 1
ATOM 694 C C . PHE A 1 90 ? 13.458 -3.028 -6.600 1.00 84.38 90 PHE A C 1
ATOM 696 O O . PHE A 1 90 ? 14.354 -2.799 -7.409 1.00 84.38 90 PHE A O 1
ATOM 703 N N . PHE A 1 91 ? 13.054 -4.278 -6.336 1.00 85.62 91 PHE A N 1
ATOM 704 C CA . PHE A 1 91 ? 13.666 -5.459 -6.964 1.00 85.62 91 PHE A CA 1
ATOM 705 C C . PHE A 1 91 ? 13.409 -5.561 -8.473 1.00 85.62 91 PHE A C 1
ATOM 707 O O . PHE A 1 91 ? 14.225 -6.126 -9.197 1.00 85.62 91 PHE A O 1
ATOM 714 N N . VAL A 1 92 ? 12.297 -5.008 -8.957 1.00 81.81 92 VAL A N 1
ATOM 715 C CA . VAL A 1 92 ? 11.963 -4.948 -10.390 1.00 81.81 92 VAL A CA 1
ATOM 716 C C . VAL A 1 92 ? 12.811 -3.904 -11.140 1.00 81.81 92 VAL A C 1
ATOM 718 O O . VAL A 1 92 ? 12.855 -3.927 -12.368 1.00 81.81 92 VAL A O 1
ATOM 721 N N . GLY A 1 93 ? 13.539 -3.035 -10.432 1.00 79.88 93 GLY A N 1
ATOM 722 C CA . GLY A 1 93 ? 14.450 -2.057 -11.034 1.00 79.88 93 GLY A CA 1
ATOM 723 C C . GLY A 1 93 ? 13.779 -0.742 -11.431 1.00 79.88 93 GLY A C 1
ATOM 724 O O . GLY A 1 93 ? 14.243 -0.063 -12.344 1.00 79.88 93 GLY A O 1
ATOM 725 N N . ILE A 1 94 ? 12.681 -0.375 -10.767 1.00 80.62 94 ILE A N 1
ATOM 726 C CA . ILE A 1 94 ? 12.037 0.925 -10.973 1.00 80.62 94 ILE A CA 1
ATOM 727 C C . ILE A 1 94 ? 12.910 2.038 -10.389 1.00 80.62 94 ILE A C 1
ATOM 729 O O . ILE A 1 94 ? 13.434 1.919 -9.282 1.00 80.62 94 ILE A O 1
ATOM 733 N N . GLU A 1 95 ? 13.026 3.150 -11.114 1.00 84.44 95 GLU A N 1
ATOM 734 C CA . GLU A 1 95 ? 13.780 4.315 -10.658 1.00 84.44 95 GLU A CA 1
ATOM 735 C C . GLU A 1 95 ? 13.248 4.852 -9.317 1.00 84.44 95 GLU A C 1
ATOM 737 O O . GLU A 1 95 ? 12.048 5.070 -9.134 1.00 84.44 95 GLU A O 1
ATOM 742 N N . ILE A 1 96 ? 14.157 5.106 -8.370 1.00 83.12 96 ILE A N 1
ATOM 743 C CA . ILE A 1 96 ? 13.825 5.489 -6.986 1.00 83.12 96 ILE A CA 1
ATOM 744 C C . ILE A 1 96 ? 12.974 6.758 -6.904 1.00 83.12 96 ILE A C 1
ATOM 74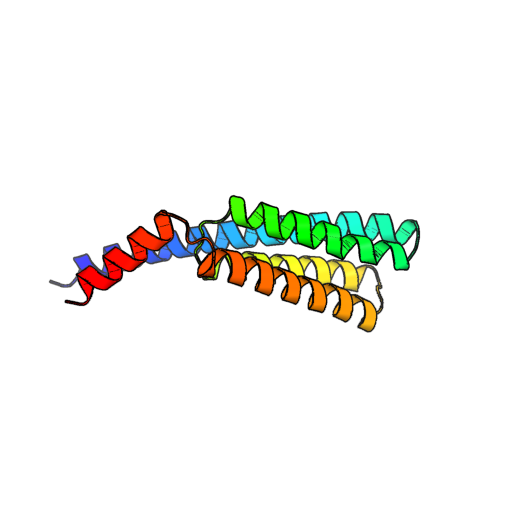6 O O . ILE A 1 96 ? 12.077 6.829 -6.062 1.00 83.12 96 ILE A O 1
ATOM 750 N N . TRP A 1 97 ? 13.226 7.760 -7.753 1.00 84.44 97 TRP A N 1
ATOM 751 C CA . TRP A 1 97 ? 12.446 9.003 -7.734 1.00 84.44 97 TRP A CA 1
ATOM 752 C C . TRP A 1 97 ? 10.992 8.740 -8.140 1.00 84.44 97 TRP A C 1
ATOM 754 O O . TRP A 1 97 ? 10.064 9.269 -7.529 1.00 84.44 97 TRP A O 1
ATOM 764 N N . PHE A 1 98 ? 10.797 7.866 -9.126 1.00 80.81 98 PHE A N 1
ATOM 765 C CA . PHE A 1 98 ? 9.490 7.494 -9.640 1.00 80.81 98 PHE A CA 1
ATOM 766 C C . PHE A 1 98 ? 8.733 6.631 -8.626 1.00 80.81 98 PHE A C 1
ATOM 768 O O . PHE A 1 98 ? 7.566 6.884 -8.326 1.00 80.81 98 PHE A O 1
ATOM 775 N N . LEU A 1 99 ? 9.434 5.679 -8.007 1.00 81.38 99 LEU A N 1
ATOM 776 C CA . LEU A 1 99 ? 8.915 4.875 -6.906 1.00 81.38 99 LEU A CA 1
ATOM 777 C C . LEU A 1 99 ? 8.492 5.737 -5.705 1.00 81.38 99 LEU A C 1
ATOM 779 O O . LEU A 1 99 ? 7.401 5.552 -5.166 1.00 81.38 99 LEU A O 1
ATOM 783 N N . SER A 1 100 ? 9.324 6.707 -5.319 1.00 85.12 100 SER A N 1
ATOM 784 C CA . SER A 1 100 ? 9.030 7.642 -4.226 1.00 85.12 100 SER A CA 1
ATOM 785 C C . SER A 1 100 ? 7.785 8.476 -4.516 1.00 85.12 100 SER A C 1
ATOM 787 O O . SER A 1 100 ? 6.978 8.703 -3.618 1.00 85.12 100 SER A O 1
ATOM 789 N N . LEU A 1 101 ? 7.590 8.888 -5.772 1.00 85.44 101 LEU A N 1
ATOM 790 C CA . LEU A 1 101 ? 6.411 9.640 -6.187 1.00 85.44 101 LEU A CA 1
ATOM 791 C C . LEU A 1 101 ? 5.137 8.786 -6.097 1.00 85.44 101 LEU A C 1
ATOM 793 O O . LEU A 1 101 ? 4.136 9.244 -5.548 1.00 85.44 101 LEU A O 1
ATOM 797 N N . ILE A 1 102 ? 5.178 7.532 -6.561 1.00 82.25 102 ILE A N 1
ATOM 798 C CA . ILE A 1 102 ? 4.031 6.612 -6.481 1.00 82.25 102 ILE A CA 1
ATOM 799 C C . ILE A 1 102 ? 3.660 6.315 -5.023 1.00 82.25 102 ILE A C 1
ATOM 801 O O . ILE A 1 102 ? 2.493 6.428 -4.647 1.00 82.25 102 ILE A O 1
ATOM 805 N N . ILE A 1 103 ? 4.641 5.963 -4.188 1.00 82.81 103 ILE A N 1
ATOM 806 C CA . ILE A 1 103 ? 4.403 5.641 -2.774 1.00 82.81 103 ILE A CA 1
ATOM 807 C C . ILE A 1 103 ? 3.939 6.884 -2.006 1.00 82.81 103 ILE A C 1
ATOM 809 O O . ILE A 1 103 ? 2.985 6.809 -1.235 1.00 82.81 103 ILE A O 1
ATOM 813 N N . GLY A 1 104 ? 4.566 8.040 -2.239 1.00 85.06 104 GLY A N 1
ATOM 814 C CA . GLY A 1 104 ? 4.194 9.296 -1.589 1.00 85.06 104 GLY A CA 1
ATOM 815 C C . GLY A 1 104 ? 2.752 9.707 -1.894 1.00 85.06 104 GLY A C 1
ATOM 816 O O . GLY A 1 104 ? 1.995 10.025 -0.977 1.00 85.06 104 GLY A O 1
ATOM 817 N N . LEU A 1 105 ? 2.342 9.632 -3.165 1.00 85.12 105 LEU A N 1
ATOM 818 C CA . LEU A 1 105 ? 0.961 9.914 -3.565 1.00 85.12 105 LEU A CA 1
ATOM 819 C C . LEU A 1 105 ? -0.024 8.878 -3.008 1.00 85.12 105 LEU A C 1
ATOM 821 O O . LEU A 1 105 ? -1.098 9.256 -2.548 1.00 85.12 105 LEU A O 1
ATOM 825 N N . SER A 1 106 ? 0.343 7.594 -2.991 1.00 81.25 106 SER A N 1
ATOM 826 C CA . SER A 1 106 ? -0.469 6.521 -2.397 1.00 81.25 106 SER A CA 1
ATOM 827 C C . SER A 1 106 ? -0.767 6.778 -0.915 1.00 81.25 106 SER A C 1
ATOM 829 O O . SER A 1 106 ? -1.928 6.756 -0.501 1.00 81.25 106 SER A O 1
ATOM 831 N N . ILE A 1 107 ? 0.262 7.109 -0.125 1.00 83.12 107 ILE A N 1
ATOM 832 C CA . ILE A 1 107 ? 0.114 7.434 1.301 1.00 83.12 107 ILE A CA 1
ATOM 833 C C . ILE A 1 107 ? -0.770 8.670 1.485 1.00 83.12 107 ILE A C 1
ATOM 835 O O . ILE A 1 107 ? -1.653 8.669 2.342 1.00 83.12 107 ILE A O 1
ATOM 839 N N . LEU A 1 108 ? -0.571 9.711 0.669 1.00 83.75 108 LEU A N 1
ATOM 840 C CA . LEU A 1 108 ? -1.380 10.926 0.732 1.00 83.75 108 LEU A CA 1
ATOM 841 C C . LEU A 1 108 ? -2.864 10.627 0.475 1.00 83.75 108 LEU A C 1
ATOM 843 O O . LEU A 1 108 ? -3.724 11.074 1.234 1.00 83.75 108 LEU A O 1
ATOM 847 N N . PHE A 1 109 ? -3.173 9.834 -0.554 1.00 76.69 109 PHE A N 1
ATOM 848 C CA . PHE A 1 109 ? -4.546 9.429 -0.856 1.00 76.69 109 PHE A CA 1
ATOM 849 C C . PHE A 1 109 ? -5.168 8.590 0.256 1.00 76.69 109 PHE A C 1
ATOM 851 O O . PHE A 1 109 ? -6.327 8.804 0.616 1.00 76.69 109 PHE A O 1
ATOM 858 N N . TRP A 1 110 ? -4.399 7.672 0.835 1.00 76.69 110 TRP A N 1
ATOM 859 C CA . TRP A 1 110 ? -4.839 6.887 1.981 1.00 76.69 110 TRP A CA 1
ATOM 860 C C . TRP A 1 110 ? -5.136 7.751 3.197 1.00 76.69 110 TRP A C 1
ATOM 862 O O . TRP A 1 110 ? -6.170 7.562 3.831 1.00 76.69 110 TRP A O 1
ATOM 872 N N . MET A 1 111 ? -4.275 8.723 3.496 1.00 78.31 111 MET A N 1
ATOM 873 C CA . MET A 1 111 ? -4.512 9.673 4.576 1.00 78.31 111 MET A CA 1
ATOM 874 C C . MET A 1 111 ? -5.790 10.473 4.346 1.00 78.31 111 MET A C 1
ATOM 876 O O . MET A 1 111 ? -6.606 10.563 5.255 1.00 78.31 111 MET A O 1
ATOM 880 N N . ILE A 1 112 ? -6.006 11.000 3.138 1.00 76.81 112 ILE A N 1
ATOM 881 C CA . ILE A 1 112 ? -7.233 11.737 2.812 1.00 76.81 112 ILE A CA 1
ATOM 882 C C . ILE A 1 112 ? -8.455 10.828 2.990 1.00 76.81 112 ILE A C 1
ATOM 884 O O . ILE A 1 112 ? -9.378 11.193 3.710 1.00 76.81 112 ILE A O 1
ATOM 888 N N . SER A 1 113 ? -8.437 9.622 2.413 1.00 72.25 113 SER A N 1
ATOM 889 C CA . SER A 1 113 ? -9.526 8.641 2.530 1.00 72.25 113 SER A CA 1
ATOM 890 C C . SER A 1 113 ? -9.827 8.282 3.990 1.00 72.25 113 SER A C 1
ATOM 892 O O . SER A 1 113 ? -10.981 8.270 4.421 1.00 72.25 113 SER A O 1
ATOM 894 N N . PHE A 1 114 ? -8.780 8.068 4.785 1.00 73.25 114 PHE A N 1
ATOM 895 C CA . PHE A 1 114 ? -8.862 7.790 6.213 1.00 73.25 114 PHE A CA 1
ATOM 896 C C . PHE A 1 114 ? -9.475 8.950 7.000 1.00 73.25 114 PHE A C 1
ATOM 898 O O . PHE A 1 114 ? -10.425 8.750 7.758 1.00 73.25 114 PHE A O 1
ATOM 905 N N . THR A 1 115 ? -8.966 10.165 6.792 1.00 72.00 115 THR A N 1
ATOM 906 C CA . THR A 1 115 ? -9.465 11.390 7.417 1.00 72.00 115 THR A CA 1
ATOM 907 C C . THR A 1 115 ? -10.930 11.610 7.055 1.00 72.00 115 THR A C 1
ATOM 909 O O . THR A 1 115 ? -11.746 11.824 7.947 1.00 72.00 115 THR A O 1
ATOM 912 N N . THR A 1 116 ? -11.303 11.476 5.780 1.00 70.25 116 THR A N 1
ATOM 913 C CA . THR A 1 116 ? -12.696 11.570 5.327 1.00 70.25 116 THR A CA 1
ATOM 914 C C . THR A 1 116 ? -13.571 10.525 6.016 1.00 70.25 116 THR A C 1
ATOM 916 O O . THR A 1 116 ? -14.655 10.845 6.497 1.00 70.25 116 THR A O 1
ATOM 919 N N . LYS A 1 117 ? -13.107 9.281 6.128 1.00 65.06 117 LYS A N 1
ATOM 920 C CA . LYS A 1 117 ? -13.895 8.206 6.729 1.00 65.06 117 LYS A CA 1
ATOM 921 C C . LYS A 1 117 ? -14.098 8.373 8.236 1.00 65.06 117 LYS A C 1
ATOM 923 O O . LYS A 1 117 ? -15.193 8.119 8.724 1.00 65.06 117 LYS A O 1
ATOM 928 N N . ILE A 1 118 ? -13.073 8.807 8.966 1.00 65.12 118 ILE A N 1
ATOM 929 C CA . ILE A 1 118 ? -13.157 8.994 10.420 1.00 65.12 118 ILE A CA 1
ATOM 930 C C . ILE A 1 118 ? -13.923 10.264 10.790 1.00 65.12 118 ILE A C 1
ATOM 932 O O . ILE A 1 118 ? -14.753 10.219 11.694 1.00 65.12 118 ILE A O 1
ATOM 936 N N . LEU A 1 119 ? -13.655 11.387 10.116 1.00 61.41 119 LEU A N 1
ATOM 937 C CA . LEU A 1 119 ? -14.228 12.684 10.489 1.00 61.41 119 LEU A CA 1
ATOM 938 C C . LEU A 1 119 ? -15.600 12.944 9.866 1.00 61.41 119 LEU A C 1
ATOM 940 O O . LEU A 1 119 ? -16.452 13.526 10.530 1.00 61.41 119 LEU A O 1
ATOM 944 N N . LEU A 1 120 ? -15.825 12.548 8.608 1.00 57.78 120 LEU A N 1
ATOM 945 C CA . LEU A 1 120 ? -17.046 12.923 7.878 1.00 57.78 120 LEU A CA 1
ATOM 946 C C . LEU A 1 120 ? -18.128 11.839 7.915 1.00 57.78 120 LEU A C 1
ATOM 948 O O . LEU A 1 120 ? -19.308 12.171 7.860 1.00 57.78 120 LEU A O 1
ATOM 952 N N . TYR A 1 121 ? -17.756 10.561 8.047 1.00 60.66 121 TYR A N 1
ATOM 953 C CA . TYR A 1 121 ? -18.710 9.444 8.088 1.00 60.66 121 TYR A CA 1
ATOM 954 C C . TYR A 1 121 ? -18.394 8.437 9.206 1.00 60.66 121 TYR A C 1
ATOM 956 O O . TYR A 1 121 ? -18.148 7.255 8.924 1.00 60.66 121 TYR A O 1
ATOM 964 N N . PRO A 1 122 ? -18.426 8.861 10.486 1.00 56.78 122 PRO A N 1
ATOM 965 C CA . PRO A 1 122 ? -18.232 7.946 11.599 1.00 56.78 122 PRO A CA 1
ATOM 966 C C . PRO A 1 122 ? -19.302 6.854 11.544 1.00 56.78 122 PRO A C 1
ATOM 968 O O . PRO A 1 122 ? -20.509 7.097 11.538 1.00 56.78 122 PRO A O 1
ATOM 971 N N . THR A 1 123 ? -18.853 5.611 11.459 1.00 57.28 123 THR A N 1
ATOM 972 C CA . THR A 1 123 ? -19.730 4.437 11.421 1.00 57.28 123 THR A CA 1
ATOM 973 C C . THR A 1 123 ? -20.286 4.211 12.826 1.00 57.28 123 THR A C 1
ATOM 975 O O . THR A 1 123 ? -19.571 4.446 13.796 1.00 57.28 123 THR A O 1
ATOM 978 N N . LYS A 1 124 ? -21.529 3.719 12.966 1.00 54.34 124 LYS A N 1
ATOM 979 C CA . LYS A 1 124 ? -22.198 3.507 14.276 1.00 54.34 124 LYS A CA 1
ATOM 980 C C . LYS A 1 124 ? -21.299 2.860 15.348 1.00 54.34 124 LYS A C 1
ATOM 982 O O . LYS A 1 124 ? -21.305 3.290 16.490 1.00 54.34 124 LYS A O 1
ATOM 987 N N . LYS A 1 125 ? -20.442 1.915 14.950 1.00 54.97 125 LYS A N 1
ATOM 988 C CA . LYS A 1 125 ? -19.479 1.224 15.825 1.00 54.97 125 LYS A CA 1
ATOM 989 C C . LYS A 1 125 ? -18.451 2.158 16.494 1.00 54.97 125 LYS A C 1
ATOM 991 O O . LYS A 1 125 ? -18.093 1.944 17.642 1.00 54.97 125 LYS A O 1
ATOM 996 N N . THR A 1 126 ? -18.003 3.202 15.793 1.00 54.34 126 THR A N 1
ATOM 997 C CA . THR A 1 126 ? -17.096 4.234 16.328 1.00 54.34 126 THR A CA 1
ATOM 998 C C . THR A 1 126 ? -17.827 5.161 17.300 1.00 54.34 126 THR A C 1
ATOM 1000 O O . THR A 1 126 ? -17.235 5.615 18.270 1.00 54.34 126 THR A O 1
ATOM 1003 N N . GLN A 1 127 ? -19.122 5.417 17.085 1.00 53.19 127 GLN A N 1
ATOM 1004 C CA . GLN A 1 127 ? -19.933 6.190 18.032 1.00 53.19 127 GLN A CA 1
ATOM 1005 C C . GLN A 1 127 ? -20.190 5.424 19.334 1.00 53.19 127 GLN A C 1
ATOM 1007 O O . GLN A 1 127 ? -20.229 6.046 20.392 1.00 53.19 127 GLN A O 1
ATOM 1012 N N . ASP A 1 128 ? -20.334 4.099 19.270 1.00 54.53 128 ASP A N 1
ATOM 1013 C CA . ASP A 1 128 ? -20.545 3.268 20.459 1.00 54.53 128 ASP A CA 1
ATOM 1014 C C . ASP A 1 128 ? -19.276 3.179 21.332 1.00 54.53 128 ASP A C 1
ATOM 1016 O O . ASP A 1 128 ? -19.376 3.355 22.542 1.00 54.53 128 ASP A O 1
ATOM 1020 N N . GLU A 1 129 ? -18.078 3.034 20.742 1.00 56.28 129 GLU A N 1
ATOM 1021 C CA . GLU A 1 129 ? -16.801 3.075 21.491 1.00 56.28 129 GLU A CA 1
ATOM 1022 C C . GLU A 1 129 ? -16.520 4.454 22.119 1.00 56.28 129 GLU A C 1
ATOM 1024 O O . GLU A 1 129 ? -16.029 4.532 23.245 1.00 56.28 129 GLU A O 1
ATOM 1029 N N . VAL A 1 130 ? -16.849 5.555 21.429 1.00 56.16 130 VAL A N 1
ATOM 1030 C CA . VAL A 1 130 ? -16.688 6.917 21.979 1.00 56.16 130 VAL A CA 1
ATOM 1031 C C . VAL A 1 130 ? -17.651 7.155 23.147 1.00 56.16 130 VAL A C 1
ATOM 1033 O O . VAL A 1 130 ? -17.236 7.683 24.175 1.00 56.16 130 VAL A O 1
ATOM 1036 N N . LYS A 1 131 ? -18.905 6.697 23.040 1.00 53.19 131 LYS A N 1
ATOM 1037 C CA . LYS A 1 131 ? -19.885 6.773 24.136 1.00 53.19 131 LYS A CA 1
ATOM 1038 C C . LYS A 1 131 ? -19.513 5.898 25.334 1.00 53.19 131 LYS A C 1
ATOM 1040 O O . LYS A 1 131 ? -19.792 6.273 26.469 1.00 53.19 131 LYS A O 1
ATOM 1045 N N . GLU A 1 132 ? -18.896 4.739 25.112 1.00 51.69 132 GLU A N 1
ATOM 1046 C CA . GLU A 1 132 ? -18.370 3.897 26.195 1.00 51.69 132 GLU A CA 1
ATOM 1047 C C . GLU A 1 132 ? -17.188 4.562 26.916 1.00 51.69 132 GLU A C 1
ATOM 1049 O O . GLU A 1 132 ? -17.062 4.442 28.133 1.00 51.69 132 GLU A O 1
ATOM 1054 N N . LEU A 1 133 ? -16.328 5.283 26.193 1.00 53.97 133 LEU A N 1
ATOM 1055 C CA . LEU A 1 133 ? -15.205 6.019 26.779 1.00 53.97 133 LEU A CA 1
ATOM 1056 C C . LEU A 1 133 ? -15.657 7.274 27.540 1.00 53.97 133 LEU A C 1
ATOM 1058 O O . LEU A 1 133 ? -15.103 7.554 28.599 1.00 53.97 133 LEU A O 1
ATOM 1062 N N . GLU A 1 134 ? -16.680 7.988 27.057 1.00 52.62 134 GLU A N 1
ATOM 1063 C CA . GLU A 1 134 ? -17.297 9.104 27.793 1.00 52.62 134 GLU A CA 1
ATOM 1064 C C . GLU A 1 134 ? -17.999 8.635 29.078 1.00 52.62 134 GLU A C 1
ATOM 1066 O O . GLU A 1 134 ? -17.887 9.294 30.109 1.00 52.62 134 GLU A O 1
ATOM 1071 N N . ASN A 1 135 ? -18.671 7.479 29.060 1.00 52.16 135 ASN A N 1
ATOM 1072 C CA . ASN A 1 135 ? -19.363 6.947 30.242 1.00 52.16 135 ASN A CA 1
ATOM 1073 C C . ASN A 1 135 ? -18.432 6.331 31.300 1.00 52.16 135 ASN A C 1
ATOM 1075 O O . ASN A 1 135 ? -18.818 6.268 32.460 1.00 52.16 135 ASN A O 1
ATOM 1079 N N . ASN A 1 136 ? -17.231 5.877 30.928 1.00 54.22 136 ASN A N 1
ATOM 1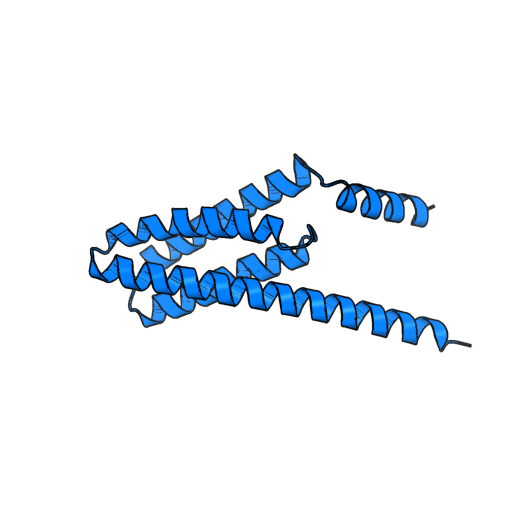080 C CA . ASN A 1 136 ? -16.248 5.314 31.867 1.00 54.22 136 ASN A CA 1
ATOM 1081 C C . ASN A 1 136 ? -15.249 6.360 32.410 1.00 54.22 136 ASN A C 1
ATOM 1083 O O . ASN A 1 136 ? -14.352 6.010 33.179 1.00 54.22 136 ASN A O 1
ATOM 1087 N N . GLY A 1 137 ? -15.355 7.616 31.962 1.00 48.69 137 GLY A N 1
ATOM 1088 C CA . GLY A 1 137 ? -14.545 8.753 32.414 1.00 48.69 137 GLY A CA 1
ATOM 1089 C C . GLY A 1 137 ? -15.218 9.647 33.465 1.00 48.69 137 GLY A C 1
ATOM 1090 O O . GLY A 1 137 ? -14.603 10.632 33.873 1.00 48.69 137 GLY A O 1
ATOM 1091 N N . ASN A 1 138 ? -16.440 9.304 33.891 1.00 40.78 138 ASN A N 1
ATOM 1092 C CA . ASN A 1 138 ? -17.175 9.887 35.024 1.00 40.78 138 ASN A CA 1
ATOM 1093 C C . ASN A 1 138 ? -17.326 8.855 36.149 1.00 40.78 138 ASN A C 1
ATOM 1095 O O . ASN A 1 138 ? -17.557 9.289 37.299 1.00 40.78 138 ASN A O 1
#

Foldseek 3Di:
DPPPVVVVVVVVVVVVVVLLVVLLVLLLVLLVVLLVVLLVLVVVPLVSSVVSLVSLLVSLLVSCVVHDLPPSSSVSSLVNSLVNNLVSCVVSPRDPVVNCVSSVSSSVSSVVSSCCCVPVPPDVVNVVVVVVVVVVVD

Radius of gyration: 18.62 Å; chains: 1; bounding box: 37×26×67 Å

pLDDT: mean 73.76, std 12.82, range [40.03, 89.69]